Protein AF-A0AAN1NVY9-F1 (afdb_monomer_lite)

Structure (mmCIF, N/CA/C/O backbone):
data_AF-A0AAN1NVY9-F1
#
_entry.id   AF-A0AAN1NVY9-F1
#
loop_
_atom_site.group_PDB
_atom_site.id
_atom_site.type_symbol
_atom_site.label_atom_id
_atom_site.label_alt_id
_atom_site.label_comp_id
_atom_site.label_asym_id
_atom_site.label_entity_id
_atom_site.label_seq_id
_atom_site.pdbx_PDB_ins_code
_atom_site.Cartn_x
_atom_site.Cartn_y
_atom_site.Cartn_z
_atom_site.occupancy
_atom_site.B_iso_or_equiv
_atom_site.auth_seq_id
_atom_site.auth_comp_id
_atom_site.auth_asym_id
_atom_site.auth_atom_id
_atom_site.pdbx_PDB_model_num
ATOM 1 N N . MET A 1 1 ? -11.976 4.690 13.777 1.00 71.25 1 MET A N 1
ATOM 2 C CA . MET A 1 1 ? -11.160 5.812 14.308 1.00 71.25 1 MET A CA 1
ATOM 3 C C . MET A 1 1 ? -9.738 5.328 14.568 1.00 71.25 1 MET A C 1
ATOM 5 O O . MET A 1 1 ? -9.590 4.247 15.121 1.00 71.25 1 MET A O 1
ATOM 9 N N . TYR A 1 2 ? -8.722 6.117 14.217 1.00 73.12 2 TYR A N 1
ATOM 10 C CA . TYR A 1 2 ? -7.304 5.806 14.445 1.00 73.12 2 TYR A CA 1
ATOM 11 C C . TYR A 1 2 ? -6.622 6.959 15.198 1.00 73.12 2 TYR A C 1
ATOM 13 O O . TYR A 1 2 ? -7.048 8.112 15.086 1.00 73.12 2 TYR A O 1
ATOM 21 N N . GLY A 1 3 ? -5.617 6.653 16.017 1.00 74.75 3 GLY A N 1
ATOM 22 C CA . GLY A 1 3 ? -4.875 7.641 16.799 1.00 74.75 3 GLY A CA 1
ATOM 23 C C . GLY A 1 3 ? -4.520 7.156 18.201 1.00 74.75 3 GLY A C 1
ATOM 24 O O . GLY A 1 3 ? -4.752 6.010 18.574 1.00 74.75 3 GLY A O 1
ATOM 25 N N . THR A 1 4 ? -3.945 8.048 19.005 1.00 84.38 4 THR A N 1
ATOM 26 C CA . THR A 1 4 ? -3.600 7.727 20.396 1.00 84.38 4 THR A CA 1
ATOM 27 C C . THR A 1 4 ? -4.854 7.569 21.251 1.00 84.38 4 THR A C 1
ATOM 29 O O . THR A 1 4 ? -5.877 8.197 20.981 1.00 84.38 4 THR A O 1
ATOM 32 N N . VAL A 1 5 ? -4.753 6.805 22.344 1.00 84.56 5 VAL A N 1
ATOM 33 C CA . VAL A 1 5 ? -5.844 6.631 23.322 1.00 84.56 5 VAL A CA 1
ATOM 34 C C . VAL A 1 5 ? -6.457 7.978 23.723 1.00 84.56 5 VAL A C 1
ATOM 36 O O . VAL A 1 5 ? -7.669 8.148 23.663 1.00 84.56 5 VAL A O 1
ATOM 39 N N . ASN A 1 6 ? -5.624 8.978 24.029 1.00 86.50 6 ASN A N 1
ATOM 40 C CA . ASN A 1 6 ? -6.095 10.312 24.410 1.00 86.50 6 ASN A CA 1
ATOM 41 C C . ASN A 1 6 ? -6.871 11.015 23.286 1.00 86.50 6 ASN A C 1
ATOM 43 O O . ASN A 1 6 ? -7.905 11.627 23.551 1.00 86.50 6 ASN A O 1
ATOM 47 N N . ALA A 1 7 ? -6.393 10.929 22.041 1.00 85.44 7 ALA A N 1
ATOM 48 C CA . ALA A 1 7 ? -7.068 11.534 20.894 1.00 85.44 7 ALA A CA 1
ATOM 49 C C . ALA A 1 7 ? -8.414 10.852 20.605 1.00 85.44 7 ALA A C 1
ATOM 51 O O . ALA A 1 7 ? -9.408 11.529 20.334 1.00 85.44 7 ALA A O 1
ATOM 52 N N . LEU A 1 8 ? -8.460 9.523 20.714 1.00 82.44 8 LEU A N 1
ATOM 53 C CA . LEU A 1 8 ? -9.677 8.736 20.537 1.00 82.44 8 LEU A CA 1
ATOM 54 C C . LEU A 1 8 ? -10.705 9.048 21.630 1.00 82.44 8 LEU A C 1
ATOM 56 O O . LEU A 1 8 ? -11.850 9.355 21.307 1.00 82.44 8 LEU A O 1
ATOM 60 N N . CYS A 1 9 ? -10.298 9.073 22.903 1.00 83.56 9 CYS A N 1
ATOM 61 C CA . CYS A 1 9 ? -11.177 9.445 24.014 1.00 83.56 9 CYS A CA 1
ATOM 62 C C . CYS A 1 9 ? -11.727 10.869 23.863 1.00 83.56 9 CYS A C 1
ATOM 64 O O . CYS A 1 9 ? -12.917 11.089 24.079 1.00 83.56 9 CYS A O 1
ATOM 66 N N . ALA A 1 10 ? -10.889 11.831 23.465 1.00 86.38 10 ALA A N 1
ATOM 67 C CA . ALA A 1 10 ? -11.327 13.206 23.240 1.00 86.38 10 ALA A CA 1
ATOM 68 C C . ALA A 1 10 ? -12.392 13.298 22.139 1.00 86.38 10 ALA A C 1
ATOM 70 O O . ALA A 1 10 ? -13.402 13.972 22.329 1.00 86.38 10 ALA A O 1
ATOM 71 N N . ARG A 1 11 ? -12.201 12.590 21.017 1.00 82.62 11 ARG A N 1
ATOM 72 C CA . ARG A 1 11 ? -13.193 12.526 19.933 1.00 82.62 11 ARG A CA 1
ATOM 73 C C . ARG A 1 11 ? -14.481 11.831 20.383 1.00 82.62 11 ARG A C 1
ATOM 75 O O . ARG A 1 11 ? -15.558 12.348 20.122 1.00 82.62 11 ARG A O 1
ATOM 82 N N . LEU A 1 12 ? -14.402 10.717 21.109 1.00 83.12 12 LEU A N 1
ATOM 83 C CA . LEU A 1 12 ? -15.594 10.024 21.617 1.00 83.12 12 LEU A CA 1
ATOM 84 C C . LEU A 1 12 ? -16.442 10.930 22.522 1.00 83.12 12 LEU A C 1
ATOM 86 O O . LEU A 1 12 ? -17.654 11.005 22.347 1.00 83.12 12 LEU A O 1
ATOM 90 N N . MET A 1 13 ? -15.808 11.691 23.419 1.00 86.44 13 MET A N 1
ATOM 91 C CA . MET A 1 13 ? -16.508 12.631 24.307 1.00 86.44 13 MET A CA 1
ATOM 92 C C . MET A 1 13 ? -17.146 13.829 23.583 1.00 86.44 13 MET A C 1
ATOM 94 O O . MET A 1 13 ? -18.002 14.493 24.160 1.00 86.44 13 MET A O 1
ATOM 98 N N . GLN A 1 14 ? -16.737 14.140 22.347 1.00 85.50 14 GLN A N 1
ATOM 99 C CA . GLN A 1 14 ? -17.373 15.191 21.540 1.00 85.50 14 GLN A CA 1
ATOM 100 C C . GLN A 1 14 ? -18.686 14.723 20.907 1.00 85.50 14 GLN A C 1
ATOM 102 O O . GLN A 1 14 ? -19.581 15.540 20.699 1.00 85.50 14 GLN A O 1
ATOM 107 N N . HIS A 1 15 ? -18.791 13.431 20.590 1.00 80.06 15 HIS A N 1
ATOM 108 C CA . HIS A 1 15 ? -19.904 12.878 19.817 1.00 80.06 15 HIS A CA 1
ATOM 109 C C . HIS A 1 15 ? -20.922 12.112 20.667 1.00 80.06 15 HIS A C 1
ATOM 111 O O . HIS A 1 15 ? -22.099 12.090 20.314 1.00 80.06 15 HIS A O 1
ATOM 117 N N . PHE A 1 16 ? -20.499 11.533 21.791 1.00 83.62 16 PHE A N 1
ATOM 118 C CA . PHE A 1 16 ? -21.339 10.686 22.637 1.00 83.62 16 PHE A CA 1
ATOM 119 C C . PHE A 1 16 ? -21.441 11.238 24.056 1.00 83.62 16 PHE A C 1
ATOM 121 O O . PHE A 1 16 ? -20.501 11.846 24.578 1.00 83.62 16 PHE A O 1
ATOM 128 N N . LYS A 1 17 ? -22.590 11.018 24.704 1.00 83.81 17 LYS A N 1
ATOM 129 C CA . LYS A 1 17 ? -22.766 11.416 26.106 1.00 83.81 17 LYS A CA 1
ATOM 130 C C . LYS A 1 17 ? -22.027 10.449 27.024 1.00 83.81 17 LYS A C 1
ATOM 132 O O . LYS A 1 17 ? -21.938 9.258 26.752 1.00 83.81 17 LYS A O 1
ATOM 137 N N . SER A 1 18 ? -21.537 10.953 28.154 1.00 81.06 18 SER A N 1
ATOM 138 C CA . SER A 1 18 ? -20.777 10.144 29.117 1.00 81.06 18 SER A CA 1
ATOM 139 C C . SER A 1 18 ? -21.579 9.002 29.749 1.00 81.06 18 SER A C 1
ATOM 141 O O . SER A 1 18 ? -20.988 8.071 30.284 1.00 81.06 18 SER A O 1
ATOM 143 N N . ASP A 1 19 ? -22.907 9.104 29.755 1.00 85.62 19 ASP A N 1
ATOM 144 C CA . ASP A 1 19 ? -23.841 8.134 30.329 1.00 85.62 19 ASP A CA 1
ATOM 145 C C . ASP A 1 19 ? -24.454 7.184 29.286 1.00 85.62 19 ASP A C 1
ATOM 147 O O . ASP A 1 19 ? -25.256 6.316 29.633 1.00 85.62 19 ASP A O 1
ATOM 151 N N . GLU A 1 20 ? -24.074 7.319 28.016 1.00 85.31 20 GLU A N 1
ATOM 152 C CA . GLU A 1 20 ? -24.546 6.460 26.937 1.00 85.31 20 GLU A CA 1
ATOM 153 C C . GLU A 1 20 ? -23.775 5.133 26.916 1.00 85.31 20 GLU A C 1
ATOM 155 O O . GLU A 1 20 ? -22.543 5.098 26.934 1.00 85.31 20 GLU A O 1
ATOM 160 N N . LEU A 1 21 ? -24.504 4.014 26.883 1.00 81.44 21 LEU A N 1
ATOM 161 C CA . LEU A 1 21 ? -23.893 2.694 26.742 1.00 81.44 21 LEU A CA 1
ATOM 162 C C . LEU A 1 21 ? -23.412 2.507 25.302 1.00 81.44 21 LEU A C 1
ATOM 164 O O . LEU A 1 21 ? -24.215 2.542 24.373 1.00 81.44 21 LEU A O 1
ATOM 168 N N . MET A 1 22 ? -22.119 2.239 25.129 1.00 79.50 22 MET A N 1
ATOM 169 C CA . MET A 1 22 ? -21.528 1.917 23.831 1.00 79.50 22 MET A CA 1
ATOM 170 C C . MET A 1 22 ? -20.652 0.667 23.910 1.00 79.50 22 MET A C 1
ATOM 172 O O . MET A 1 22 ? -20.115 0.330 24.965 1.00 79.50 22 MET A O 1
ATOM 176 N N . THR A 1 23 ? -20.482 -0.001 22.772 1.00 78.69 23 THR A N 1
ATOM 177 C CA . THR A 1 23 ? -19.486 -1.062 22.582 1.00 78.69 23 THR A CA 1
ATOM 178 C C . THR A 1 23 ? -18.476 -0.580 21.553 1.00 78.69 23 THR A C 1
ATOM 180 O O . THR A 1 23 ? -18.868 -0.099 20.493 1.00 78.69 23 THR A O 1
ATOM 183 N N . LEU A 1 24 ? -17.188 -0.693 21.872 1.00 77.50 24 LEU A N 1
ATOM 184 C CA . LEU A 1 24 ? -16.095 -0.277 21.000 1.00 77.50 24 LEU A CA 1
ATOM 185 C C . LEU A 1 24 ? -15.211 -1.478 20.686 1.00 77.50 24 LEU A C 1
ATOM 187 O O . LEU A 1 24 ? -14.844 -2.231 21.586 1.00 77.50 24 LEU A O 1
ATOM 191 N N . ILE A 1 25 ? -14.841 -1.610 19.416 1.00 79.44 25 ILE A N 1
ATOM 192 C CA . ILE A 1 25 ? -13.789 -2.519 18.967 1.00 79.44 25 ILE A CA 1
ATOM 193 C C . ILE A 1 25 ? -12.564 -1.658 18.676 1.00 79.44 25 ILE A C 1
ATOM 195 O O . ILE A 1 25 ? -12.651 -0.665 17.950 1.00 79.44 25 ILE A O 1
ATOM 199 N N . ILE A 1 26 ? -11.437 -2.013 19.286 1.00 83.62 26 ILE A N 1
ATOM 200 C CA . ILE A 1 26 ? -10.155 -1.340 19.092 1.00 83.62 26 ILE A CA 1
ATOM 201 C C . ILE A 1 26 ? -9.254 -2.322 18.360 1.00 83.62 26 ILE A C 1
ATOM 203 O O . ILE A 1 26 ? -9.067 -3.438 18.829 1.00 83.62 26 ILE A O 1
ATOM 207 N N . TRP A 1 27 ? -8.709 -1.888 17.229 1.00 86.31 27 TRP A N 1
ATOM 208 C CA . TRP A 1 27 ? -7.752 -2.662 16.454 1.00 86.31 27 TRP A CA 1
ATOM 209 C C . TRP A 1 27 ? -6.342 -2.170 16.755 1.00 86.31 27 TRP A C 1
ATOM 211 O O . TRP A 1 27 ? -5.991 -1.032 16.429 1.00 86.31 27 TRP A O 1
ATOM 221 N N . THR A 1 28 ? -5.540 -3.015 17.393 1.00 88.12 28 THR A N 1
ATOM 222 C CA . THR A 1 28 ? -4.088 -2.830 17.490 1.00 88.12 28 THR A CA 1
ATOM 223 C C . THR A 1 28 ? -3.378 -3.605 16.387 1.00 88.12 28 THR A C 1
ATOM 225 O O . THR A 1 28 ? -3.978 -4.441 15.709 1.00 88.12 28 THR A O 1
ATOM 228 N N . LYS A 1 29 ? -2.084 -3.337 16.191 1.00 89.81 29 LYS A N 1
ATOM 229 C CA . LYS A 1 29 ? -1.280 -4.081 15.214 1.00 89.81 29 LYS A CA 1
ATOM 230 C C . LYS A 1 29 ? -1.269 -5.569 15.562 1.00 89.81 29 LYS A C 1
ATOM 232 O O . LYS A 1 29 ? -1.432 -6.417 14.691 1.00 89.81 29 LYS A O 1
ATOM 237 N N . GLU A 1 30 ? -1.117 -5.862 16.847 1.00 89.44 30 GLU A N 1
ATOM 238 C CA . GLU A 1 30 ? -1.116 -7.207 17.402 1.00 89.44 30 GLU A CA 1
ATOM 239 C C . GLU A 1 30 ? -2.454 -7.916 17.154 1.00 89.44 30 GLU A C 1
ATOM 241 O O . GLU A 1 30 ? -2.452 -9.085 16.771 1.00 89.44 30 GLU A O 1
ATOM 246 N N . ASP A 1 31 ? -3.581 -7.208 17.289 1.00 89.12 31 ASP A N 1
ATOM 247 C CA . ASP A 1 31 ? -4.906 -7.769 16.993 1.00 89.12 31 ASP A CA 1
ATOM 248 C C . ASP A 1 31 ? -5.059 -8.094 15.506 1.00 89.12 31 ASP A C 1
ATOM 250 O O . ASP A 1 31 ? -5.548 -9.167 15.162 1.00 89.12 31 ASP A O 1
ATOM 254 N N . VAL A 1 32 ? -4.615 -7.200 14.616 1.00 89.00 32 VAL A N 1
ATOM 255 C CA . VAL A 1 32 ? -4.670 -7.421 13.161 1.00 89.00 32 VAL A CA 1
ATOM 256 C C . VAL A 1 32 ? -3.866 -8.660 12.770 1.00 89.00 32 VAL A C 1
ATOM 258 O O . VAL A 1 32 ? -4.372 -9.515 12.044 1.00 89.00 32 VAL A O 1
ATOM 261 N N . LEU A 1 33 ? -2.644 -8.795 13.291 1.00 89.94 33 LEU A N 1
ATOM 262 C CA . LEU A 1 33 ? -1.797 -9.964 13.043 1.00 89.94 33 LEU A CA 1
ATOM 263 C C . LEU A 1 33 ? -2.431 -11.253 13.581 1.00 89.94 33 LEU A C 1
ATOM 265 O O . LEU A 1 33 ? -2.452 -12.266 12.884 1.00 89.94 33 LEU A O 1
ATOM 269 N N . ALA A 1 34 ? -2.977 -11.215 14.798 1.00 88.62 34 ALA A N 1
ATOM 270 C CA . ALA A 1 34 ? -3.580 -12.383 15.434 1.00 88.62 34 ALA A CA 1
ATOM 271 C C . ALA A 1 34 ? -4.881 -12.834 14.754 1.00 88.62 34 ALA A C 1
ATOM 273 O O . ALA A 1 34 ? -5.167 -14.027 14.700 1.00 88.62 34 ALA A O 1
ATOM 274 N N . VAL A 1 35 ? -5.684 -11.890 14.263 1.00 87.88 35 VAL A N 1
ATOM 275 C CA . VAL A 1 35 ? -7.010 -12.169 13.701 1.00 87.88 35 VAL A CA 1
ATOM 276 C C . VAL A 1 35 ? -6.948 -12.572 12.230 1.00 87.88 35 VAL A C 1
ATOM 278 O O . VAL A 1 35 ? -7.762 -13.385 11.793 1.00 87.88 35 VAL A O 1
ATOM 281 N N . LEU A 1 36 ? -5.999 -12.028 11.465 1.00 87.69 36 LEU A N 1
ATOM 282 C CA . LEU A 1 36 ? -5.812 -12.431 10.072 1.00 87.69 36 LEU A CA 1
ATOM 283 C C . LEU A 1 36 ? -5.117 -13.794 9.950 1.00 87.69 36 LEU A C 1
ATOM 285 O O . LEU A 1 36 ? -5.369 -14.482 8.966 1.00 87.69 36 LEU A O 1
ATOM 289 N N . ASP A 1 37 ? -4.280 -14.175 10.928 1.00 80.88 37 ASP A N 1
ATOM 290 C CA . ASP A 1 37 ? -3.557 -15.464 11.013 1.00 80.88 37 ASP A CA 1
ATOM 291 C C . ASP A 1 37 ? -2.943 -15.924 9.671 1.00 80.88 37 ASP A C 1
ATOM 293 O O . ASP A 1 37 ? -2.882 -17.107 9.334 1.00 80.88 37 ASP A O 1
ATOM 297 N N . ASP A 1 38 ? -2.497 -14.961 8.860 1.00 78.06 38 ASP A N 1
ATOM 298 C CA . ASP A 1 38 ? -1.899 -15.198 7.554 1.00 78.06 38 ASP A CA 1
ATOM 299 C C . ASP A 1 38 ? -0.420 -14.827 7.613 1.00 78.06 38 ASP A C 1
ATOM 301 O O . ASP A 1 38 ? -0.050 -13.663 7.758 1.00 78.06 38 ASP A O 1
ATOM 305 N N . SER A 1 39 ? 0.437 -15.836 7.446 1.00 76.12 39 SER A N 1
ATOM 306 C CA . SER A 1 39 ? 1.902 -15.701 7.439 1.00 76.12 39 SER A CA 1
ATOM 307 C C . SER A 1 39 ? 2.460 -14.686 6.427 1.00 76.12 39 SER A C 1
ATOM 309 O O . SER A 1 39 ? 3.634 -14.328 6.512 1.00 76.12 39 SER A O 1
ATOM 311 N N . ARG A 1 40 ? 1.654 -14.242 5.453 1.00 79.88 40 ARG A N 1
ATOM 312 C CA . ARG A 1 40 ? 2.018 -13.222 4.458 1.00 79.88 40 ARG A CA 1
ATOM 313 C C . ARG A 1 40 ? 1.817 -11.794 4.967 1.00 79.88 40 ARG A C 1
ATOM 315 O O . ARG A 1 40 ? 2.351 -10.871 4.358 1.00 79.88 40 ARG A O 1
ATOM 322 N N . ILE A 1 41 ? 1.055 -11.601 6.042 1.00 87.25 41 ILE A N 1
ATOM 323 C CA . ILE A 1 41 ? 0.831 -10.290 6.651 1.00 87.25 41 ILE A CA 1
ATOM 324 C C . ILE A 1 41 ? 1.997 -10.000 7.594 1.00 87.25 41 ILE A C 1
ATOM 326 O O . ILE A 1 41 ? 2.124 -10.598 8.660 1.00 87.25 41 ILE A O 1
ATOM 330 N N . THR A 1 42 ? 2.877 -9.093 7.174 1.00 88.50 42 THR A N 1
ATOM 331 C CA . THR A 1 42 ? 3.995 -8.620 7.996 1.00 88.50 42 THR A CA 1
ATOM 332 C C . THR A 1 42 ? 3.551 -7.512 8.950 1.00 88.50 42 THR A C 1
ATOM 334 O O . THR A 1 42 ? 2.469 -6.940 8.800 1.00 88.50 42 THR A O 1
ATOM 337 N N . ASP A 1 43 ? 4.414 -7.157 9.901 1.00 89.00 43 ASP A N 1
ATOM 338 C CA . ASP A 1 43 ? 4.215 -5.999 10.778 1.00 89.00 43 ASP A CA 1
ATOM 339 C C . ASP A 1 43 ? 3.949 -4.711 9.984 1.00 89.00 43 ASP A C 1
ATOM 341 O O . ASP A 1 43 ? 3.040 -3.953 10.320 1.00 89.00 43 ASP A O 1
ATOM 345 N N . GLU A 1 44 ? 4.693 -4.480 8.899 1.00 88.25 44 GLU A N 1
ATOM 346 C CA . GLU A 1 44 ? 4.511 -3.308 8.038 1.00 88.25 44 GLU A CA 1
ATOM 347 C C . GLU A 1 44 ? 3.162 -3.339 7.314 1.00 88.25 44 GLU A C 1
ATOM 349 O O . GLU A 1 44 ? 2.510 -2.302 7.177 1.00 88.25 44 GLU A O 1
ATOM 354 N N . ALA A 1 45 ? 2.724 -4.523 6.871 1.00 88.06 45 ALA A N 1
ATOM 355 C CA . ALA A 1 45 ? 1.413 -4.697 6.256 1.00 88.06 45 ALA A CA 1
ATOM 356 C C . ALA A 1 45 ? 0.291 -4.431 7.270 1.00 88.06 45 ALA A C 1
ATOM 358 O O . ALA A 1 45 ? -0.664 -3.730 6.948 1.00 88.06 45 ALA A O 1
ATOM 359 N N . ALA A 1 46 ? 0.424 -4.908 8.510 1.00 89.62 46 ALA A N 1
ATOM 360 C CA . ALA A 1 46 ? -0.537 -4.636 9.576 1.00 89.62 46 ALA A CA 1
ATOM 361 C C . ALA A 1 46 ? -0.617 -3.136 9.923 1.00 89.62 46 ALA A C 1
ATOM 363 O O . ALA A 1 46 ? -1.713 -2.592 10.073 1.00 89.62 46 ALA A O 1
ATOM 364 N N . GLU A 1 47 ? 0.516 -2.430 9.979 1.00 89.31 47 GLU A N 1
ATOM 365 C CA . GLU A 1 47 ? 0.537 -0.970 10.165 1.00 89.31 47 GLU A CA 1
ATOM 366 C C . GLU A 1 47 ? -0.097 -0.216 8.989 1.00 89.31 47 GLU A C 1
ATOM 368 O O . GLU A 1 47 ? -0.764 0.803 9.183 1.00 89.31 47 GLU A O 1
ATOM 373 N N . GLU A 1 48 ? 0.099 -0.696 7.762 1.00 88.94 48 GLU A N 1
ATOM 374 C CA . GLU A 1 48 ? -0.533 -0.135 6.567 1.00 88.94 48 GLU A CA 1
ATOM 375 C C . GLU A 1 48 ? -2.054 -0.358 6.565 1.00 88.94 48 GLU A C 1
ATOM 377 O O . GLU A 1 48 ? -2.794 0.574 6.251 1.00 88.94 48 GLU A O 1
ATOM 382 N N . ILE A 1 49 ? -2.539 -1.532 6.987 1.00 89.31 49 ILE A N 1
ATOM 383 C CA . ILE A 1 49 ? -3.978 -1.803 7.159 1.00 89.31 49 ILE A CA 1
ATOM 384 C C . ILE A 1 49 ? -4.597 -0.799 8.137 1.00 89.31 49 ILE A C 1
ATOM 386 O O . ILE A 1 49 ? -5.600 -0.159 7.813 1.00 89.31 49 ILE A O 1
ATOM 390 N N . LEU A 1 50 ? -3.980 -0.611 9.309 1.00 88.19 50 LEU A N 1
ATOM 391 C CA . LEU A 1 50 ? -4.459 0.347 10.311 1.00 88.19 50 LEU A CA 1
ATOM 392 C C . LEU A 1 50 ? -4.458 1.784 9.788 1.00 88.19 50 LEU A C 1
ATOM 394 O O . LEU A 1 50 ? -5.392 2.538 10.065 1.00 88.19 50 LEU A O 1
ATOM 398 N N . ARG A 1 51 ? -3.447 2.161 8.996 1.00 85.19 51 ARG A N 1
ATOM 399 C CA . ARG A 1 51 ? -3.433 3.462 8.322 1.00 85.19 51 ARG A CA 1
ATOM 400 C C . ARG A 1 51 ? -4.585 3.579 7.329 1.00 85.19 51 ARG A C 1
ATOM 402 O O . ARG A 1 51 ? -5.291 4.575 7.371 1.00 85.19 51 ARG A O 1
ATOM 409 N N . ARG A 1 52 ? -4.849 2.585 6.479 1.00 85.94 52 ARG A N 1
ATOM 410 C CA . ARG A 1 52 ? -5.950 2.642 5.491 1.00 85.94 52 ARG A CA 1
ATOM 411 C C . ARG A 1 52 ? -7.332 2.787 6.127 1.00 85.94 52 ARG A C 1
ATOM 413 O O . ARG A 1 52 ? -8.156 3.527 5.595 1.00 85.94 52 ARG A O 1
ATOM 420 N N . ILE A 1 53 ? -7.540 2.177 7.293 1.00 83.12 53 ILE A N 1
ATOM 421 C CA . ILE A 1 53 ? -8.747 2.368 8.113 1.00 83.12 53 ILE A CA 1
ATOM 422 C C . ILE A 1 53 ? -8.958 3.847 8.490 1.00 83.12 53 ILE A C 1
ATOM 424 O O . ILE A 1 53 ? -10.094 4.301 8.598 1.00 83.12 53 ILE A O 1
ATOM 428 N N . GLU A 1 54 ? -7.891 4.623 8.691 1.00 77.56 54 GLU A N 1
ATOM 429 C CA . GLU A 1 54 ? -7.998 6.061 8.966 1.00 77.56 54 GLU A CA 1
ATOM 430 C C . GLU A 1 54 ? -8.510 6.854 7.755 1.00 77.56 54 GLU A C 1
ATOM 432 O O . GLU A 1 54 ? -9.329 7.760 7.920 1.00 77.56 54 GLU A O 1
ATOM 437 N N . TRP A 1 55 ? -8.034 6.509 6.553 1.00 69.69 55 TRP A N 1
ATOM 438 C CA . TRP A 1 55 ? -8.307 7.240 5.309 1.00 69.69 55 TRP A CA 1
ATOM 439 C C . TRP A 1 55 ? -9.696 6.976 4.720 1.00 69.69 55 TRP A C 1
ATOM 441 O O . TRP A 1 55 ? -10.163 7.771 3.903 1.00 69.69 55 TRP A O 1
ATOM 451 N N . GLN A 1 56 ? -10.361 5.883 5.099 1.00 69.69 56 GLN A N 1
ATOM 452 C CA . GLN A 1 56 ? -11.730 5.615 4.660 1.00 69.69 56 GLN A CA 1
ATOM 453 C C . GLN A 1 56 ? -12.725 6.432 5.488 1.00 69.69 56 GLN A C 1
ATOM 455 O O . GLN A 1 56 ? -13.120 6.039 6.583 1.00 69.69 56 GLN A O 1
ATOM 460 N N . ASP A 1 57 ? -13.136 7.573 4.933 1.00 58.47 57 ASP A N 1
ATOM 461 C CA . ASP A 1 57 ? -14.038 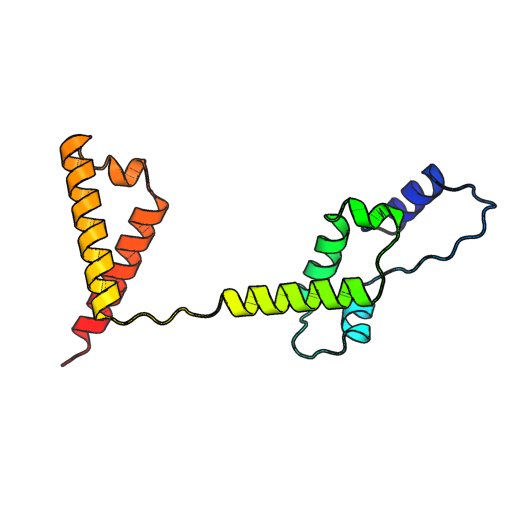8.524 5.592 1.00 58.47 57 ASP A CA 1
ATOM 462 C C . ASP A 1 57 ? -15.427 7.910 5.884 1.00 58.47 57 ASP A C 1
ATOM 464 O O . ASP A 1 57 ?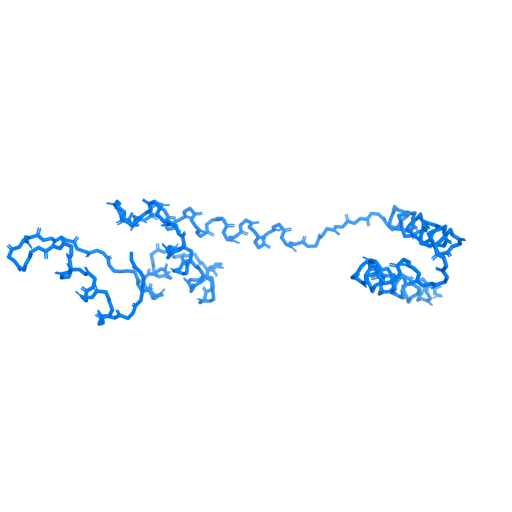 -15.992 8.099 6.959 1.00 58.47 57 ASP A O 1
ATOM 468 N N . ASP A 1 58 ? -15.924 7.057 4.980 1.00 57.25 58 ASP A N 1
ATOM 469 C CA . ASP A 1 58 ? -17.233 6.392 5.102 1.00 57.25 58 ASP A CA 1
ATOM 470 C C . ASP A 1 58 ? -17.299 5.355 6.244 1.00 57.25 58 ASP A C 1
ATOM 472 O O . ASP A 1 58 ? -18.378 5.023 6.730 1.00 57.25 58 ASP A O 1
ATOM 476 N N . GLN A 1 59 ? -16.155 4.833 6.702 1.00 56.81 59 GLN A N 1
ATOM 477 C CA . GLN A 1 59 ? -16.092 3.810 7.760 1.00 56.81 59 GLN A CA 1
ATOM 478 C C . GLN A 1 59 ? -16.133 4.413 9.174 1.00 56.81 59 GLN A C 1
ATOM 480 O O . GLN A 1 59 ? -16.232 3.678 10.163 1.00 56.81 59 GLN A O 1
ATOM 485 N N . HIS A 1 60 ? -16.082 5.745 9.305 1.00 53.97 60 HIS A N 1
ATOM 486 C CA . HIS A 1 60 ? -16.199 6.401 10.612 1.00 53.97 60 HIS A CA 1
ATOM 487 C C . HIS A 1 60 ? -17.618 6.320 11.191 1.00 53.97 60 HIS A C 1
ATOM 489 O O . HIS A 1 60 ? -17.749 6.419 12.411 1.00 53.97 60 HIS A O 1
ATOM 495 N N . ASP A 1 61 ? -18.637 6.065 10.361 1.00 55.66 61 ASP A N 1
ATOM 496 C CA . ASP A 1 61 ? -20.041 5.986 10.792 1.00 55.66 61 ASP A CA 1
ATOM 497 C C . ASP A 1 61 ? -20.490 4.571 11.206 1.00 55.66 61 ASP A C 1
ATOM 499 O O . ASP A 1 61 ? -21.330 4.432 12.096 1.00 55.66 61 ASP A O 1
ATOM 503 N N . THR A 1 62 ? -19.932 3.510 10.611 1.00 63.03 62 THR A N 1
ATOM 504 C CA . THR A 1 62 ? -20.325 2.111 10.898 1.00 63.03 62 THR A CA 1
ATOM 505 C C . THR A 1 62 ? -19.262 1.285 11.622 1.00 63.03 62 THR A C 1
ATOM 507 O O . THR A 1 62 ? -19.561 0.186 12.087 1.00 63.03 62 THR A O 1
ATOM 510 N N . GLY A 1 63 ? -18.046 1.817 11.782 1.00 71.44 63 GLY A N 1
ATOM 511 C CA . GLY A 1 63 ? -16.918 1.082 12.351 1.00 71.44 63 GLY A CA 1
ATOM 512 C C . GLY A 1 63 ? -16.333 0.051 11.381 1.00 71.44 63 GLY A C 1
ATOM 513 O O . GLY A 1 63 ? -16.877 -0.188 10.308 1.00 71.44 63 GLY A O 1
ATOM 514 N N . VAL A 1 64 ? -15.203 -0.547 11.774 1.00 80.00 64 VAL A N 1
ATOM 515 C CA . VAL A 1 64 ? -14.470 -1.530 10.959 1.00 80.00 64 VAL A CA 1
ATOM 516 C C . VAL A 1 64 ? -14.649 -2.923 11.547 1.00 80.00 64 VAL A C 1
ATOM 518 O O . VAL A 1 64 ? -14.176 -3.191 12.660 1.00 80.00 64 VAL A O 1
ATOM 521 N N . GLY A 1 65 ? -15.333 -3.792 10.806 1.00 84.88 65 GLY A N 1
ATOM 522 C CA . GLY A 1 65 ? -15.500 -5.202 11.130 1.00 84.88 65 GLY A CA 1
ATOM 523 C C . GLY A 1 65 ? -14.323 -6.064 10.671 1.00 84.88 65 GLY A C 1
ATOM 524 O O . GLY A 1 65 ? -13.352 -5.589 10.084 1.00 84.88 65 GLY A O 1
ATOM 525 N N . LEU A 1 66 ? -14.418 -7.366 10.956 1.00 85.50 66 LEU A N 1
ATOM 526 C CA . LEU A 1 66 ? -13.440 -8.355 10.496 1.00 85.50 66 LEU A CA 1
ATOM 527 C C . LEU A 1 66 ? -13.410 -8.457 8.964 1.00 85.50 66 LEU A C 1
ATOM 529 O O . LEU A 1 66 ? -12.334 -8.549 8.379 1.00 85.50 66 LEU A O 1
ATOM 533 N N . ASP A 1 67 ? -14.579 -8.422 8.328 1.00 86.88 67 ASP A N 1
ATOM 534 C CA . ASP A 1 67 ? -14.715 -8.588 6.880 1.00 86.88 67 ASP A CA 1
ATOM 535 C C . ASP A 1 67 ? -14.002 -7.451 6.130 1.00 86.88 67 ASP A C 1
ATOM 537 O O . ASP A 1 67 ? -13.251 -7.690 5.181 1.00 86.88 67 ASP A O 1
ATOM 541 N N . GLU A 1 68 ? -14.146 -6.212 6.604 1.00 85.81 68 GLU A N 1
ATOM 542 C CA . GLU A 1 68 ? -13.418 -5.050 6.089 1.00 85.81 68 GLU A CA 1
ATOM 543 C C . GLU A 1 68 ? -11.903 -5.202 6.261 1.00 85.81 68 GLU A C 1
ATOM 545 O O . GLU A 1 68 ? -11.134 -4.908 5.343 1.00 85.81 68 GLU A O 1
ATOM 550 N N . LEU A 1 69 ? -11.468 -5.704 7.416 1.00 87.69 69 LEU A N 1
ATOM 551 C CA . LEU A 1 69 ? -10.062 -5.973 7.710 1.00 87.69 69 LEU A CA 1
ATOM 552 C C . LEU A 1 69 ? -9.462 -7.011 6.758 1.00 87.69 69 LEU A C 1
ATOM 554 O O . LEU A 1 69 ? -8.373 -6.800 6.220 1.00 87.69 69 LEU A O 1
ATOM 558 N N . GLN A 1 70 ? -10.192 -8.094 6.497 1.00 89.00 70 GLN A N 1
ATOM 559 C CA . GLN A 1 70 ? -9.805 -9.118 5.527 1.00 89.00 70 GLN A CA 1
ATOM 560 C C . GLN A 1 70 ? -9.766 -8.556 4.103 1.00 89.00 70 GLN A C 1
ATOM 562 O O . GLN A 1 70 ? -8.828 -8.838 3.357 1.00 89.00 70 GLN A O 1
ATOM 567 N N . SER A 1 71 ? -10.731 -7.712 3.732 1.00 88.88 71 SER A N 1
ATOM 568 C CA . SER A 1 71 ? -10.755 -7.054 2.422 1.00 88.88 71 SER A CA 1
ATOM 569 C C . SER A 1 71 ? -9.554 -6.124 2.221 1.00 88.88 71 SER A C 1
ATOM 571 O O . SER A 1 71 ? -8.951 -6.115 1.144 1.00 88.88 71 SER A O 1
ATOM 573 N N . LEU A 1 72 ? -9.183 -5.345 3.241 1.00 89.31 72 LEU A N 1
ATOM 574 C CA . LEU A 1 72 ? -8.009 -4.468 3.199 1.00 89.31 72 LEU A CA 1
ATOM 575 C C . LEU A 1 72 ? -6.710 -5.274 3.108 1.00 89.31 72 LEU A C 1
ATOM 577 O O . LEU A 1 72 ? -5.835 -4.931 2.311 1.00 89.31 72 LEU A O 1
ATOM 581 N N . ALA A 1 73 ? -6.606 -6.361 3.875 1.00 90.00 73 ALA A N 1
ATOM 582 C CA . ALA A 1 73 ? -5.465 -7.268 3.831 1.00 90.00 73 ALA A CA 1
ATOM 583 C C . ALA A 1 73 ? -5.304 -7.912 2.447 1.00 90.00 73 ALA A C 1
ATOM 585 O O . ALA A 1 73 ? -4.211 -7.895 1.882 1.00 90.00 73 ALA A O 1
ATOM 586 N N . GLN A 1 74 ? -6.394 -8.414 1.861 1.00 89.25 74 GLN A N 1
ATOM 587 C CA . GLN A 1 74 ? -6.365 -9.006 0.526 1.00 89.25 74 GLN A CA 1
ATOM 588 C C . GLN A 1 74 ? -5.979 -7.973 -0.535 1.00 89.25 74 GLN A C 1
ATOM 590 O O . GLN A 1 74 ? -5.133 -8.259 -1.373 1.00 89.25 74 GLN A O 1
ATOM 595 N N . SER A 1 75 ? -6.518 -6.753 -0.452 1.00 87.69 75 SER A N 1
ATOM 596 C CA . SER A 1 75 ? -6.166 -5.671 -1.382 1.00 87.69 75 SER A CA 1
ATOM 597 C C . SER A 1 75 ? -4.673 -5.338 -1.323 1.00 87.69 75 SER A C 1
ATOM 599 O O . SER A 1 75 ? -4.036 -5.171 -2.357 1.00 87.69 75 SER A O 1
ATOM 601 N N . LEU A 1 76 ? -4.085 -5.302 -0.124 1.00 88.38 76 LEU A N 1
ATOM 602 C CA . LEU A 1 76 ? -2.645 -5.095 0.046 1.00 88.38 76 LEU A CA 1
ATOM 603 C C . LEU A 1 76 ? -1.806 -6.229 -0.538 1.00 88.38 76 LEU A C 1
ATOM 605 O O . LEU A 1 76 ? -0.780 -5.972 -1.167 1.00 88.38 76 LEU A O 1
ATOM 609 N N . LEU A 1 77 ? -2.229 -7.476 -0.336 1.00 85.56 77 LEU A N 1
ATOM 610 C CA . LEU A 1 77 ? -1.554 -8.633 -0.918 1.00 85.56 77 LEU A CA 1
ATOM 611 C C . LEU A 1 77 ? -1.652 -8.623 -2.448 1.00 85.56 77 LEU A C 1
ATOM 613 O O . LEU A 1 77 ? -0.650 -8.883 -3.113 1.00 85.56 77 LEU A O 1
ATOM 617 N N . ASP A 1 78 ? -2.812 -8.265 -2.997 1.00 84.88 78 ASP A N 1
ATOM 618 C CA . ASP A 1 78 ? -3.040 -8.137 -4.438 1.00 84.88 78 ASP A CA 1
ATOM 619 C C . ASP A 1 78 ? -2.202 -7.000 -5.035 1.00 84.88 78 ASP A C 1
ATOM 621 O O . ASP A 1 78 ? -1.612 -7.161 -6.100 1.00 84.88 78 ASP A O 1
ATOM 625 N N . GLU A 1 79 ? -2.094 -5.858 -4.354 1.00 82.38 79 GLU A N 1
ATOM 626 C CA . GLU A 1 79 ? -1.213 -4.754 -4.750 1.00 82.38 79 GLU A CA 1
ATOM 627 C C . GLU A 1 79 ? 0.260 -5.179 -4.722 1.00 82.38 79 GLU A C 1
ATOM 629 O O . GLU A 1 79 ? 0.991 -4.949 -5.687 1.00 82.38 79 GLU A O 1
ATOM 634 N N . ALA A 1 80 ? 0.699 -5.855 -3.658 1.00 77.75 80 ALA A N 1
ATOM 635 C CA . ALA A 1 80 ? 2.054 -6.392 -3.560 1.00 77.75 80 ALA A CA 1
ATOM 636 C C . ALA A 1 80 ? 2.335 -7.451 -4.643 1.00 77.75 80 ALA A C 1
ATOM 638 O O . ALA A 1 80 ? 3.462 -7.567 -5.130 1.00 77.75 80 ALA A O 1
ATOM 639 N N . GLU A 1 81 ? 1.318 -8.213 -5.050 1.00 74.50 81 GLU A N 1
ATOM 640 C CA . GLU A 1 81 ? 1.400 -9.163 -6.155 1.00 74.50 81 GLU A CA 1
ATOM 641 C C . GLU A 1 81 ? 1.410 -8.472 -7.526 1.00 74.50 81 GLU A C 1
ATOM 643 O O . GLU A 1 81 ? 2.172 -8.884 -8.399 1.00 74.50 81 GLU A O 1
ATOM 648 N N . GLN A 1 82 ? 0.668 -7.380 -7.712 1.00 65.56 82 GLN A N 1
ATOM 649 C CA . GLN A 1 82 ? 0.700 -6.560 -8.931 1.00 65.56 82 GLN A CA 1
ATOM 650 C C . GLN A 1 82 ? 2.017 -5.792 -9.104 1.00 65.56 82 GLN A C 1
ATOM 652 O O . GLN A 1 82 ? 2.417 -5.505 -10.232 1.00 65.56 82 GLN A O 1
ATOM 657 N N . VAL A 1 83 ? 2.725 -5.501 -8.011 1.00 63.06 83 VAL A N 1
ATOM 658 C CA . VAL A 1 83 ? 4.086 -4.939 -8.033 1.00 63.06 83 VAL A CA 1
ATOM 659 C C . VAL A 1 83 ? 5.139 -5.988 -8.448 1.00 63.06 83 VAL A C 1
ATOM 661 O O . VAL A 1 83 ? 6.299 -5.636 -8.677 1.00 63.06 83 VAL A O 1
ATOM 664 N N . ARG A 1 84 ? 4.779 -7.273 -8.614 1.00 60.44 84 ARG A N 1
ATOM 665 C CA . ARG A 1 84 ? 5.730 -8.298 -9.077 1.00 60.44 84 ARG A CA 1
ATOM 666 C C . ARG A 1 84 ? 6.167 -8.079 -10.526 1.00 60.44 84 ARG A C 1
ATOM 668 O O . ARG A 1 84 ? 5.430 -7.605 -11.384 1.00 60.44 84 ARG A O 1
ATOM 675 N N . GLU A 1 85 ? 7.415 -8.466 -10.767 1.00 64.00 85 GLU A N 1
ATOM 676 C CA . GLU A 1 85 ? 8.181 -8.295 -12.000 1.00 64.00 85 GLU A CA 1
ATOM 677 C C . GLU A 1 85 ? 7.395 -8.657 -13.274 1.00 64.00 85 GLU A C 1
ATOM 679 O O . GLU A 1 85 ? 7.101 -9.821 -13.556 1.00 64.00 85 GLU A O 1
ATOM 684 N N . ALA A 1 86 ? 7.112 -7.651 -14.104 1.00 67.19 86 ALA A N 1
ATOM 685 C CA . ALA A 1 86 ? 6.597 -7.868 -15.448 1.00 67.19 86 ALA A CA 1
ATOM 686 C C . ALA A 1 86 ? 7.721 -8.396 -16.354 1.00 67.19 86 ALA A C 1
ATOM 688 O O . ALA A 1 86 ? 8.704 -7.704 -16.626 1.00 67.19 86 ALA A O 1
ATOM 689 N N . THR A 1 87 ? 7.566 -9.621 -16.860 1.00 77.81 87 THR A N 1
ATOM 690 C CA . THR A 1 87 ? 8.488 -10.176 -17.859 1.00 77.81 87 THR A CA 1
ATOM 691 C C . THR A 1 87 ? 8.044 -9.754 -19.255 1.00 77.81 87 THR A C 1
ATOM 693 O O . THR A 1 87 ? 6.930 -10.052 -19.680 1.00 77.81 87 THR A O 1
ATOM 696 N N . VAL A 1 88 ? 8.931 -9.093 -19.999 1.00 82.12 88 VAL A N 1
ATOM 697 C CA . VAL A 1 88 ? 8.711 -8.728 -21.405 1.00 82.12 88 VAL A CA 1
ATOM 698 C C . VAL A 1 88 ? 9.724 -9.434 -22.308 1.00 82.12 88 VAL A C 1
ATOM 700 O O . VAL A 1 88 ? 10.883 -9.593 -21.918 1.00 82.12 88 VAL A O 1
ATOM 703 N N . PRO A 1 89 ? 9.342 -9.848 -23.532 1.00 88.88 89 PRO A N 1
ATOM 704 C CA . PRO A 1 89 ? 10.309 -10.353 -24.498 1.00 88.88 89 PRO A CA 1
ATOM 705 C C . PRO A 1 89 ? 11.389 -9.304 -24.787 1.00 88.88 89 PRO A C 1
ATOM 707 O O . PRO A 1 89 ? 11.067 -8.156 -25.097 1.00 88.88 89 PRO A O 1
ATOM 710 N N . ALA A 1 90 ? 12.664 -9.706 -24.760 1.00 85.56 90 ALA A N 1
ATOM 711 C CA . ALA A 1 90 ? 13.795 -8.794 -24.968 1.00 85.56 90 ALA A CA 1
ATOM 712 C C . ALA A 1 90 ? 13.670 -7.979 -26.269 1.00 85.56 90 ALA A C 1
ATOM 714 O O . ALA A 1 90 ? 13.847 -6.766 -26.259 1.00 85.56 90 ALA A O 1
ATOM 715 N N . ALA A 1 91 ? 13.248 -8.615 -27.367 1.00 87.44 91 ALA A N 1
ATOM 716 C CA . ALA A 1 91 ? 13.047 -7.942 -28.653 1.00 87.44 91 ALA A CA 1
ATOM 717 C C . ALA A 1 91 ? 11.941 -6.865 -28.617 1.00 87.44 91 ALA A C 1
ATOM 719 O O . ALA A 1 91 ? 12.037 -5.841 -29.300 1.00 87.44 91 ALA A O 1
ATOM 720 N N . ALA A 1 92 ? 10.889 -7.076 -27.818 1.00 90.50 92 ALA A N 1
ATOM 721 C CA . ALA A 1 92 ? 9.830 -6.087 -27.635 1.00 90.50 92 ALA A CA 1
ATOM 722 C C . ALA A 1 92 ? 10.339 -4.893 -26.815 1.00 90.50 92 ALA A C 1
ATOM 724 O O . ALA A 1 92 ? 10.090 -3.746 -27.187 1.00 90.50 92 ALA A O 1
ATOM 725 N N . LEU A 1 93 ? 11.117 -5.159 -25.759 1.00 90.75 93 LEU A N 1
ATOM 726 C CA . LEU A 1 93 ? 11.740 -4.121 -24.937 1.00 90.75 93 LEU A CA 1
ATOM 727 C C . LEU A 1 93 ? 12.748 -3.280 -25.735 1.00 90.75 93 LEU A C 1
ATOM 729 O O . LEU A 1 93 ? 12.695 -2.053 -25.689 1.00 90.75 93 LEU A O 1
ATOM 733 N N . GLU A 1 94 ? 13.613 -3.915 -26.528 1.00 89.75 94 GLU A N 1
ATOM 734 C CA . GLU A 1 94 ? 14.548 -3.226 -27.430 1.00 89.75 94 GLU A CA 1
ATOM 735 C C . GLU A 1 94 ? 13.814 -2.333 -28.436 1.00 89.75 94 GLU A C 1
ATOM 737 O O . GLU A 1 94 ? 14.210 -1.188 -28.671 1.00 89.75 94 GLU A O 1
ATOM 742 N N . THR A 1 95 ? 12.712 -2.832 -29.006 1.00 93.50 95 THR A N 1
ATOM 743 C CA . THR A 1 95 ? 11.893 -2.061 -29.947 1.00 93.50 95 THR A CA 1
ATOM 744 C C . THR A 1 95 ? 11.270 -0.843 -29.270 1.00 93.50 95 THR A C 1
ATOM 746 O O . THR A 1 95 ? 11.349 0.256 -29.822 1.00 93.50 95 THR A O 1
ATOM 749 N N . ALA A 1 96 ? 10.698 -1.014 -28.077 1.00 92.94 96 ALA A N 1
ATOM 750 C CA . ALA A 1 96 ? 10.089 0.074 -27.317 1.00 92.94 96 ALA A CA 1
ATOM 751 C C . ALA A 1 96 ? 11.114 1.159 -26.952 1.00 92.94 96 ALA A C 1
ATOM 753 O O . ALA A 1 96 ? 10.860 2.345 -27.162 1.00 92.94 96 ALA A O 1
ATOM 754 N N . ILE A 1 97 ? 12.302 0.762 -26.487 1.00 92.88 97 ILE A N 1
ATOM 755 C CA . ILE A 1 97 ? 13.380 1.695 -26.132 1.00 92.88 97 ILE A CA 1
ATOM 756 C C . ILE A 1 97 ? 13.883 2.453 -27.356 1.00 92.88 97 ILE A C 1
ATOM 758 O O . ILE A 1 97 ? 14.090 3.662 -27.278 1.00 92.88 97 ILE A O 1
ATOM 762 N N . ARG A 1 98 ? 14.048 1.780 -28.501 1.00 93.75 98 ARG A N 1
ATOM 763 C CA . ARG A 1 98 ? 14.437 2.447 -29.751 1.00 93.75 98 ARG A CA 1
ATOM 764 C C . ARG A 1 98 ? 13.423 3.521 -30.145 1.00 93.75 98 ARG A C 1
ATOM 766 O O . ARG A 1 98 ? 13.821 4.649 -30.410 1.00 93.75 98 ARG A O 1
ATOM 773 N N . VAL A 1 99 ? 12.131 3.186 -30.138 1.00 96.12 99 VAL A N 1
ATOM 774 C CA . VAL A 1 99 ? 11.058 4.137 -30.473 1.00 96.12 99 VAL A CA 1
ATOM 775 C C . VAL A 1 99 ? 11.049 5.323 -29.505 1.00 96.12 99 VAL A C 1
ATOM 777 O O . VAL A 1 99 ? 10.919 6.464 -29.941 1.00 96.12 99 VAL A O 1
ATOM 780 N N . ALA A 1 100 ? 11.245 5.076 -28.209 1.00 93.81 100 ALA A N 1
ATOM 781 C CA . ALA A 1 100 ? 11.314 6.134 -27.207 1.00 93.81 100 ALA A CA 1
ATOM 782 C C . ALA A 1 100 ? 12.518 7.072 -27.420 1.00 93.81 100 ALA A C 1
ATOM 784 O O . ALA A 1 100 ? 12.370 8.290 -27.334 1.00 93.81 100 ALA A O 1
ATOM 785 N N . TRP A 1 101 ? 13.693 6.532 -27.764 1.00 93.56 101 TRP A N 1
ATOM 786 C CA . TRP A 1 101 ? 14.866 7.343 -28.108 1.00 93.56 101 TRP A CA 1
ATOM 787 C C . TRP A 1 101 ? 14.659 8.176 -29.370 1.00 93.56 101 TRP A C 1
ATOM 789 O O . TRP A 1 101 ? 15.055 9.342 -29.407 1.00 93.56 101 TRP A O 1
ATOM 799 N N . ASP A 1 102 ? 14.041 7.601 -30.400 1.00 94.62 102 ASP A N 1
ATOM 800 C CA . ASP A 1 102 ? 13.747 8.330 -31.634 1.00 94.62 102 ASP A CA 1
ATOM 801 C C . ASP A 1 102 ? 12.751 9.468 -31.384 1.00 94.62 102 ASP A C 1
ATOM 803 O O . ASP A 1 102 ? 12.943 10.571 -31.897 1.00 94.62 102 ASP A O 1
ATOM 807 N N . PHE A 1 103 ? 11.749 9.242 -30.530 1.00 92.81 103 PHE A N 1
ATOM 808 C CA . PHE A 1 103 ? 10.829 10.290 -30.096 1.00 92.81 103 PHE A CA 1
ATOM 809 C C . PHE A 1 103 ? 11.543 11.406 -29.322 1.00 92.81 103 PHE A C 1
ATOM 811 O O . PHE A 1 103 ? 11.359 12.580 -29.632 1.00 92.81 103 PHE A O 1
ATOM 818 N N . MET A 1 104 ? 12.421 11.061 -28.377 1.00 91.25 104 MET A N 1
ATOM 819 C CA . MET A 1 104 ? 13.215 12.050 -27.641 1.00 91.25 104 MET A CA 1
ATOM 820 C C . MET A 1 104 ? 14.090 12.902 -28.577 1.00 91.25 104 MET A C 1
ATOM 822 O O . MET A 1 104 ? 14.129 14.124 -28.445 1.00 91.25 104 MET A O 1
ATOM 826 N N . ARG A 1 105 ? 14.759 12.280 -29.556 1.00 92.06 105 ARG A N 1
ATOM 827 C CA . ARG A 1 105 ? 15.572 13.000 -30.554 1.00 92.06 105 ARG A CA 1
ATOM 828 C C . ARG A 1 105 ? 14.731 13.935 -31.417 1.00 92.06 105 ARG A C 1
ATOM 830 O O . ARG A 1 105 ? 15.198 15.014 -31.774 1.00 92.06 105 ARG A O 1
ATOM 837 N N . LEU A 1 106 ? 13.518 13.515 -31.773 1.00 93.00 106 LEU A N 1
ATOM 838 C CA . LEU A 1 106 ? 12.572 14.340 -32.517 1.00 93.00 106 LEU A CA 1
ATOM 839 C C . LEU A 1 106 ? 12.155 15.567 -31.695 1.00 93.00 106 LEU A C 1
ATOM 841 O O . LEU A 1 106 ? 12.198 16.682 -32.210 1.00 93.00 106 LEU A O 1
ATOM 845 N N . GLU A 1 107 ? 11.798 15.370 -30.427 1.00 91.06 107 GLU A N 1
ATOM 846 C CA . GLU A 1 107 ? 11.415 16.449 -29.512 1.00 91.06 107 GLU A CA 1
ATOM 847 C C . GLU A 1 107 ? 12.551 17.458 -29.315 1.00 91.06 107 GLU A C 1
ATOM 849 O O . GLU A 1 107 ? 12.319 18.662 -29.408 1.00 91.06 107 GLU A O 1
ATOM 854 N N . ASP A 1 108 ? 13.785 16.990 -29.123 1.00 90.75 108 ASP A N 1
ATOM 855 C CA . ASP A 1 108 ? 14.951 17.872 -29.004 1.00 90.75 108 ASP A CA 1
ATOM 856 C C . ASP A 1 108 ? 15.246 18.623 -30.315 1.00 90.75 108 ASP A C 1
ATOM 858 O O . ASP A 1 108 ? 15.617 19.797 -30.295 1.00 90.75 108 ASP A O 1
ATOM 862 N N . ALA A 1 109 ? 15.036 17.993 -31.475 1.00 92.19 109 ALA A N 1
ATOM 863 C CA . ALA A 1 109 ? 15.202 18.659 -32.767 1.00 92.19 109 ALA A CA 1
ATOM 864 C C . ALA A 1 109 ? 14.145 19.751 -33.012 1.00 92.19 109 ALA A C 1
ATOM 866 O O . ALA A 1 109 ? 14.442 20.753 -33.662 1.00 92.19 109 ALA A O 1
ATOM 867 N N . GLN A 1 110 ? 12.921 19.567 -32.507 1.00 92.38 110 GLN A N 1
ATOM 868 C CA . GLN A 1 110 ? 11.815 20.512 -32.697 1.00 92.38 110 GLN A CA 1
ATOM 869 C C . GLN A 1 110 ? 11.799 21.636 -31.656 1.00 92.38 110 GLN A C 1
ATOM 871 O O . GLN A 1 110 ? 11.442 22.766 -31.982 1.00 92.38 110 GLN A O 1
ATOM 876 N N . ASN A 1 111 ? 12.194 21.337 -30.419 1.00 91.06 111 ASN A N 1
ATOM 877 C CA . ASN A 1 111 ? 12.024 22.231 -29.270 1.00 91.06 111 ASN A CA 1
ATOM 878 C C . ASN A 1 111 ? 13.356 22.711 -28.663 1.00 91.06 111 ASN A C 1
ATOM 880 O O . ASN A 1 111 ? 13.365 23.444 -27.670 1.00 91.06 111 ASN A O 1
ATOM 884 N N . GLY A 1 112 ? 14.480 22.334 -29.275 1.00 90.62 112 GLY A N 1
ATOM 885 C CA . GLY A 1 112 ? 15.830 22.663 -28.832 1.00 90.62 112 GLY A CA 1
ATOM 886 C C . GLY A 1 112 ? 16.452 21.565 -27.970 1.00 90.62 112 GLY A C 1
ATOM 887 O O . GLY A 1 112 ? 15.763 20.784 -27.319 1.00 90.62 112 GLY A O 1
ATOM 888 N N . GLU A 1 113 ? 17.784 21.526 -27.955 1.00 88.75 113 GLU A N 1
ATOM 889 C CA . GLU A 1 113 ? 18.552 20.485 -27.271 1.00 88.75 113 GLU A CA 1
ATOM 890 C C . GLU A 1 113 ? 18.158 20.351 -25.786 1.00 88.75 113 GLU A C 1
ATOM 892 O O . GLU A 1 113 ? 18.017 21.342 -25.057 1.00 88.75 113 GLU A O 1
ATOM 897 N N . GLY A 1 114 ? 17.923 19.111 -25.345 1.00 86.25 114 GLY A N 1
ATOM 898 C CA . GLY A 1 114 ? 17.497 18.795 -23.982 1.00 86.25 114 GLY A CA 1
ATOM 899 C C . GLY A 1 114 ? 16.083 19.268 -23.625 1.00 86.25 114 GLY A C 1
ATOM 900 O O . GLY A 1 114 ? 15.756 19.379 -22.439 1.00 86.25 114 GLY A O 1
ATOM 901 N N . ALA A 1 115 ? 15.234 19.605 -24.597 1.00 89.75 115 ALA A N 1
ATOM 902 C CA . ALA A 1 115 ? 13.826 19.912 -24.354 1.00 89.75 115 ALA A CA 1
ATOM 903 C C . ALA A 1 115 ? 13.073 18.707 -23.780 1.00 89.75 115 ALA A C 1
ATOM 905 O O . ALA A 1 115 ? 12.326 18.865 -22.810 1.00 89.75 115 ALA A O 1
ATOM 906 N N . PHE A 1 116 ? 13.322 17.505 -24.303 1.00 90.25 116 PHE A N 1
ATOM 907 C CA . PHE A 1 116 ? 12.698 16.286 -23.799 1.00 90.25 116 PHE A CA 1
ATOM 908 C C . PHE A 1 116 ? 13.108 16.011 -22.352 1.00 90.25 116 PHE A C 1
ATOM 910 O O . PHE A 1 116 ? 12.249 15.834 -21.496 1.00 90.25 116 PHE A O 1
ATOM 917 N N . ALA A 1 117 ? 14.408 16.069 -22.047 1.00 90.56 117 ALA A N 1
ATOM 918 C CA . ALA A 1 117 ? 14.918 15.798 -20.701 1.00 90.56 117 ALA A CA 1
ATOM 919 C C . ALA A 1 117 ? 14.393 16.787 -19.647 1.00 90.56 117 ALA A C 1
ATOM 921 O O . ALA A 1 117 ? 14.178 16.412 -18.496 1.00 90.56 117 ALA A O 1
ATOM 922 N N . ARG A 1 118 ? 14.145 18.044 -20.037 1.00 91.19 118 ARG A N 1
ATOM 923 C CA . ARG A 1 118 ? 13.519 19.046 -19.159 1.00 91.19 118 ARG A CA 1
ATOM 924 C C . ARG A 1 118 ? 12.038 18.770 -18.914 1.00 91.19 118 ARG A C 1
ATOM 926 O O . ARG A 1 118 ? 11.547 19.046 -17.824 1.00 91.19 118 ARG A O 1
ATOM 933 N N . ARG A 1 119 ? 11.328 18.264 -19.923 1.00 90.50 119 ARG A N 1
ATOM 934 C CA . ARG A 1 119 ? 9.881 18.022 -19.872 1.00 90.50 119 ARG A CA 1
ATOM 935 C C . ARG A 1 119 ? 9.524 16.665 -19.256 1.00 90.50 119 ARG A C 1
ATOM 937 O O . ARG A 1 119 ? 8.494 16.562 -18.601 1.00 90.50 119 ARG A O 1
ATOM 944 N N . PHE A 1 120 ? 10.389 15.671 -19.439 1.00 89.94 120 PHE A N 1
ATOM 945 C CA . PHE A 1 120 ? 10.216 14.276 -19.026 1.00 89.94 120 PHE A CA 1
ATOM 946 C C . PHE A 1 120 ? 11.490 13.745 -18.330 1.00 89.94 120 PHE A C 1
ATOM 948 O O . PHE A 1 120 ? 12.214 12.892 -18.868 1.00 89.94 120 PHE A O 1
ATOM 955 N N . PRO A 1 121 ? 11.842 14.290 -17.148 1.00 90.50 121 PRO A N 1
ATOM 956 C CA . PRO A 1 121 ? 13.085 13.938 -16.461 1.00 90.50 121 PRO A CA 1
ATOM 957 C C . PRO A 1 121 ? 13.089 12.497 -15.928 1.00 90.50 121 PRO A C 1
ATOM 959 O O . PRO A 1 121 ? 14.131 11.837 -15.952 1.00 90.50 121 PRO A O 1
ATOM 962 N N . ALA A 1 122 ? 11.940 11.984 -15.477 1.00 89.19 122 ALA A N 1
ATOM 963 C CA . ALA A 1 122 ? 11.827 10.627 -14.944 1.00 89.19 122 ALA A CA 1
ATOM 964 C C . ALA A 1 122 ? 11.973 9.575 -16.056 1.00 89.19 122 ALA A C 1
ATOM 966 O O . ALA A 1 122 ? 12.698 8.591 -15.904 1.00 89.19 122 ALA A O 1
ATOM 967 N N . GLU A 1 123 ? 11.349 9.819 -17.203 1.00 91.19 123 GLU A N 1
ATOM 968 C CA . GLU A 1 123 ? 11.382 8.966 -18.385 1.00 91.19 123 GLU A CA 1
ATOM 969 C C . GLU A 1 123 ? 12.784 8.934 -18.990 1.00 91.19 123 GLU A C 1
ATOM 971 O O . GLU A 1 123 ? 13.296 7.861 -19.301 1.00 91.19 123 GLU A O 1
ATOM 976 N N . THR A 1 124 ? 13.453 10.088 -19.075 1.00 91.69 124 THR A N 1
ATOM 977 C CA . THR A 1 124 ? 14.860 10.162 -19.497 1.00 91.69 124 THR A CA 1
ATOM 978 C C . THR A 1 124 ? 15.758 9.325 -18.583 1.00 91.69 124 THR A C 1
ATOM 980 O O . THR A 1 124 ? 16.581 8.542 -19.062 1.00 91.69 124 THR A O 1
ATOM 983 N N . ALA A 1 125 ? 15.586 9.438 -17.262 1.00 92.06 125 ALA A N 1
ATOM 984 C CA . ALA A 1 125 ? 16.357 8.652 -16.301 1.00 92.06 125 ALA A CA 1
ATOM 985 C C . ALA A 1 125 ? 16.086 7.143 -16.439 1.00 92.06 125 ALA A C 1
ATOM 987 O O . ALA A 1 125 ? 17.025 6.340 -16.410 1.00 92.06 125 ALA A O 1
ATOM 988 N N . ALA A 1 126 ? 14.823 6.757 -16.640 1.00 89.94 126 ALA A N 1
ATOM 989 C CA . ALA A 1 126 ? 14.426 5.371 -16.858 1.00 89.94 126 ALA A CA 1
ATOM 990 C C . ALA A 1 126 ? 15.015 4.806 -18.161 1.00 89.94 126 ALA A C 1
ATOM 992 O O . ALA A 1 126 ? 15.638 3.744 -18.137 1.00 89.94 126 ALA A O 1
ATOM 993 N N . LEU A 1 127 ? 14.908 5.529 -19.279 1.00 92.38 127 LEU A N 1
ATOM 994 C CA . LEU A 1 127 ? 15.461 5.119 -20.575 1.00 92.38 127 LEU A CA 1
ATOM 995 C C . LEU A 1 127 ? 16.981 4.955 -20.521 1.00 92.38 127 LEU A C 1
ATOM 997 O O . LEU A 1 127 ? 17.501 3.953 -21.019 1.00 92.38 127 LEU A O 1
ATOM 1001 N N . CYS A 1 128 ? 17.694 5.885 -19.880 1.00 91.81 128 CYS A N 1
ATOM 1002 C CA . CYS A 1 128 ? 19.135 5.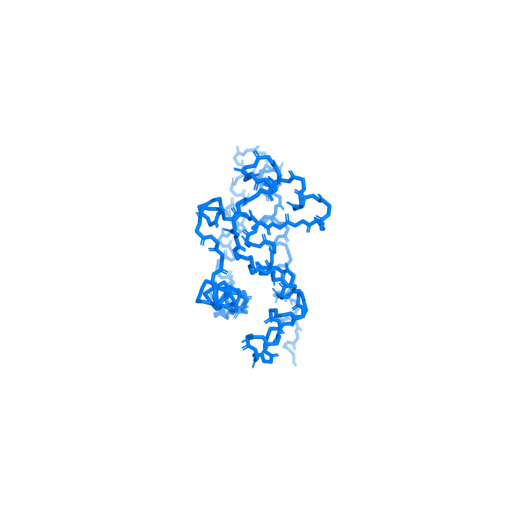775 -19.649 1.00 91.81 128 CYS A CA 1
ATOM 1003 C C . CYS A 1 128 ? 19.483 4.521 -18.840 1.00 91.81 128 CYS A C 1
ATOM 1005 O O . CYS A 1 128 ? 20.357 3.753 -19.249 1.00 91.81 128 CYS A O 1
ATOM 1007 N N . ARG A 1 129 ? 18.776 4.287 -17.726 1.00 92.62 129 ARG A N 1
ATOM 1008 C CA . ARG A 1 129 ? 19.001 3.128 -16.853 1.00 92.62 129 ARG A CA 1
ATOM 1009 C C . ARG A 1 129 ? 18.771 1.814 -17.599 1.00 92.62 129 ARG A C 1
ATOM 1011 O O . ARG A 1 129 ? 19.645 0.954 -17.593 1.00 92.62 129 ARG A O 1
ATOM 1018 N N . ILE A 1 130 ? 17.634 1.670 -18.277 1.00 89.56 130 ILE A N 1
ATOM 1019 C CA . ILE A 1 130 ? 17.290 0.429 -18.983 1.00 89.56 130 ILE A CA 1
ATOM 1020 C C . ILE A 1 130 ? 18.243 0.199 -20.168 1.00 89.56 130 ILE A C 1
ATOM 1022 O O . ILE A 1 130 ? 18.700 -0.922 -20.385 1.00 89.56 130 ILE A O 1
ATOM 1026 N N . SER A 1 131 ? 18.621 1.255 -20.895 1.00 89.31 131 SER A N 1
ATOM 1027 C CA . SER A 1 131 ? 19.579 1.149 -22.006 1.00 89.31 131 SER A CA 1
ATOM 1028 C C . SER A 1 131 ? 20.974 0.717 -21.544 1.00 89.31 131 SER A C 1
ATOM 1030 O O . SER A 1 131 ? 21.649 -0.021 -22.261 1.00 89.31 131 SER A O 1
ATOM 1032 N N . ALA A 1 132 ? 21.424 1.166 -20.367 1.00 89.38 132 ALA A N 1
ATOM 1033 C CA . ALA A 1 132 ? 22.688 0.719 -19.779 1.00 89.38 132 ALA A CA 1
ATOM 1034 C C . AL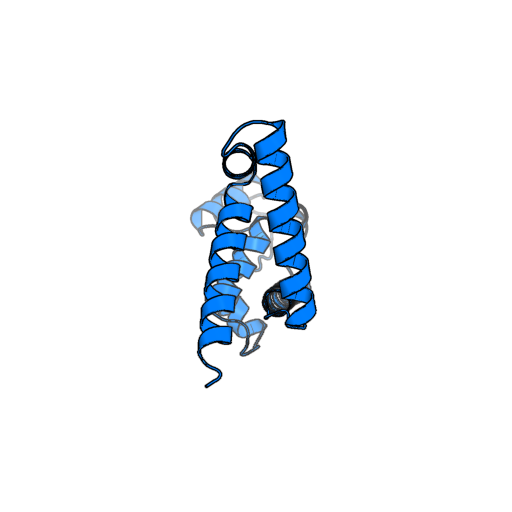A A 1 132 ? 22.640 -0.778 -19.437 1.00 89.38 132 ALA A C 1
ATOM 1036 O O . ALA A 1 132 ? 23.499 -1.535 -19.888 1.00 89.38 132 ALA A O 1
ATOM 1037 N N . LEU A 1 133 ? 21.573 -1.215 -18.762 1.00 88.00 133 LEU A N 1
ATOM 1038 C CA . LEU A 1 133 ? 21.373 -2.618 -18.388 1.00 88.00 133 LEU A CA 1
ATOM 1039 C C . LEU A 1 133 ? 21.317 -3.551 -19.610 1.00 88.00 133 LEU A C 1
ATOM 1041 O O . LEU A 1 133 ? 21.935 -4.614 -19.608 1.00 88.00 133 LEU A O 1
ATOM 1045 N N . LEU A 1 134 ? 20.641 -3.152 -20.694 1.00 84.69 134 LEU A N 1
ATOM 1046 C CA . LEU A 1 134 ? 20.594 -3.954 -21.926 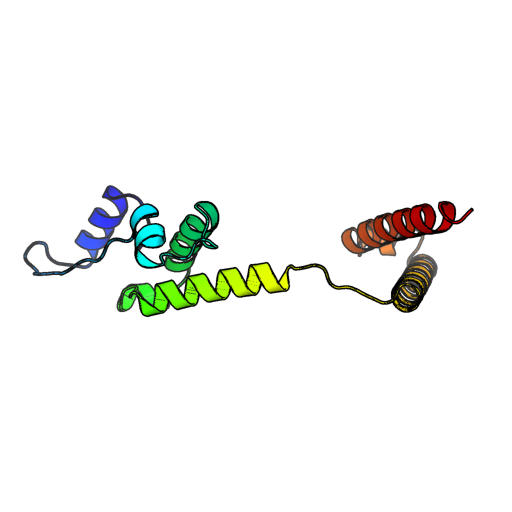1.00 84.69 134 LEU A CA 1
ATOM 1047 C C . LEU A 1 134 ? 21.964 -4.100 -22.603 1.00 84.69 134 LEU A C 1
ATOM 1049 O O . LEU A 1 134 ? 22.271 -5.157 -23.163 1.00 84.69 134 LEU A O 1
ATOM 1053 N N . ARG A 1 135 ? 22.808 -3.061 -22.548 1.00 84.00 135 ARG A N 1
ATOM 1054 C CA . ARG A 1 135 ? 24.179 -3.119 -23.081 1.00 84.00 135 ARG A CA 1
ATOM 1055 C C . ARG A 1 135 ? 25.055 -4.064 -22.262 1.00 84.00 135 ARG A C 1
ATOM 1057 O O . ARG A 1 135 ? 25.814 -4.830 -22.852 1.00 84.00 135 ARG A O 1
ATOM 1064 N N . GLU A 1 136 ? 24.917 -4.050 -20.939 1.00 84.12 136 GLU A N 1
ATOM 1065 C CA . GLU A 1 136 ? 25.621 -4.967 -20.034 1.00 84.12 136 GLU A CA 1
ATOM 1066 C C . GLU A 1 136 ? 25.223 -6.428 -20.290 1.00 84.12 136 GLU A C 1
ATOM 1068 O O . GLU A 1 136 ? 26.094 -7.288 -20.427 1.00 84.12 136 GLU A O 1
ATOM 1073 N N . GLN A 1 137 ? 23.928 -6.708 -20.471 1.00 73.62 137 GLN A N 1
ATOM 1074 C CA . GLN A 1 137 ? 23.453 -8.061 -20.790 1.00 73.62 137 GLN A CA 1
ATOM 1075 C C . GLN A 1 137 ? 23.894 -8.547 -22.178 1.00 73.62 137 GLN A C 1
ATOM 1077 O O . GLN A 1 137 ? 24.193 -9.729 -22.362 1.00 73.62 137 GLN A O 1
ATOM 1082 N N . SER A 1 138 ? 23.976 -7.644 -23.157 1.00 67.44 138 SER A N 1
ATOM 1083 C CA . SER A 1 138 ? 24.436 -7.969 -24.514 1.00 67.44 138 SER A CA 1
ATOM 1084 C C . SER A 1 138 ? 25.954 -8.184 -24.591 1.00 67.44 138 SER A C 1
ATOM 1086 O O . SER A 1 138 ? 26.421 -8.961 -25.422 1.00 67.44 138 SER A O 1
ATOM 1088 N N . GLY A 1 139 ? 26.732 -7.536 -23.715 1.00 60.06 139 GLY A N 1
ATOM 1089 C CA . GLY A 1 139 ? 28.192 -7.674 -23.632 1.00 60.06 139 GLY A CA 1
ATOM 1090 C C . GLY A 1 139 ? 28.687 -8.955 -22.946 1.00 60.06 139 GLY A C 1
ATOM 1091 O O . GLY A 1 139 ? 29.852 -9.313 -23.113 1.00 60.06 139 GLY A O 1
ATOM 1092 N N . GLY A 1 140 ? 27.818 -9.659 -22.210 1.00 51.97 140 GLY A N 1
ATOM 1093 C CA . GLY A 1 140 ? 28.124 -10.918 -21.515 1.00 51.97 140 GLY A CA 1
ATOM 1094 C C . GLY A 1 140 ? 27.974 -12.193 -22.357 1.00 51.97 140 GLY A C 1
ATOM 1095 O O . GLY A 1 140 ? 28.319 -13.272 -21.884 1.00 51.97 140 GLY A O 1
ATOM 1096 N N . LYS A 1 141 ? 27.483 -12.101 -23.601 1.00 48.56 141 LYS A N 1
ATOM 1097 C CA . LYS A 1 141 ? 27.477 -13.223 -24.557 1.00 48.56 141 LYS A CA 1
ATOM 1098 C C . LYS A 1 141 ? 28.806 -13.260 -25.325 1.00 48.56 141 LYS A C 1
ATOM 1100 O O . LYS A 1 141 ? 28.905 -12.701 -26.416 1.00 48.56 141 LYS A O 1
ATOM 1105 N N . LYS A 1 142 ? 29.824 -13.907 -24.756 1.00 40.09 142 LYS A N 1
ATOM 1106 C CA . LYS A 1 142 ? 31.010 -14.397 -25.478 1.00 40.09 142 LYS A CA 1
ATOM 1107 C C . LYS A 1 142 ? 31.203 -15.877 -25.210 1.00 40.09 142 LYS A C 1
ATOM 1109 O O . LYS A 1 142 ? 31.053 -16.267 -24.034 1.00 40.09 142 LYS A O 1
#

Sequence (142 aa):
MYGTVNALCARLMQHFKSDELMTLIIWTKEDVLAVLDDSRITDEAAEEILRRIEWQDDQHDTGVGLDELQSLAQSLLDEAEQVREATVPAAALETAIRVAWDFMRLEDAQNGEGAFARRFPAETAALCRISALLREQSGGKK

pLDDT: mean 83.2, std 10.57, range [40.09, 96.12]

InterPro domains:
  IPR009811 Protein of unknown functi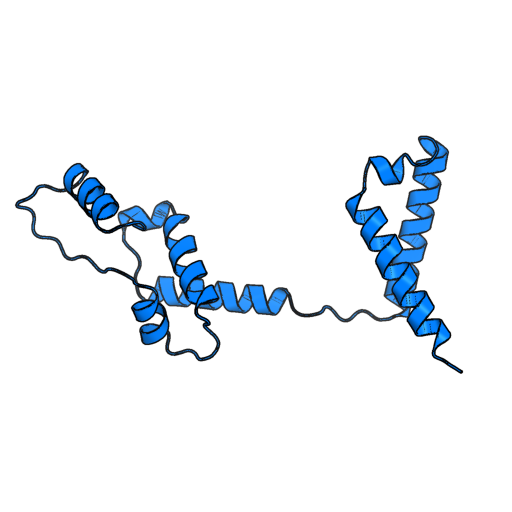on DUF1380 [PF07128] (1-100)

Organism: NCBI:txid470934

Foldseek 3Di:
DDDDPVVVVVVCVVPDPPPDDDDDDDDDLVNLCVLLVDPPCDSVNSVVLRVVCVVPPVCVVVHDDPVNSNVSSVVVVVVVVVPDDDDDDPVVVVVVLVVVVVVLVVCCVVPNHCPCCVVPVPVVVVSVVVVVVNVVVVVPPD

Radius of gyration: 25.29 Å; chains: 1; bounding box: 56×38×63 Å

Secondary structure (DSSP, 8-state):
--S-HHHHHHHHHHHS-TTS--------HHHHHHHH--TT--HHHHHHHHHHHHH-GGGGTT---HHHHHHHHHHHHHHHHHTS-----HHHHHHHHHHHHHHHHHHHHHH-TTHHHHH-HHHHHHHHHHHHHHHHHHHT--